Protein AF-X1HR12-F1 (afdb_monomer_lite)

Foldseek 3Di:
DVVVLQVCCVQPPVRPSVPGDPDDDDPDDVVCLVDPAAEAEEAQRPDDLVLVVVLVVLLVVLNDDVVNVSSVCSPRPHYDYDYDPVRNDDDDD

Secondary structure (DSSP, 8-state):
-HHHHHHHHHHHSTT-GGGS-S-----HHHHHTTSS-EEEEE-SSSS-HHHHHHHHHHHHTT---TTSGGGGGGGSS-EEEEE-GGGS-----

pLDDT: mean 92.05, std 4.52, range [62.66, 97.5]

Sequence (93 aa):
HPLTLIQNARTSEGGMVQNIPSQAVTVGPLETWKAEKVSIWHPGYHDNPFGMRLTTFMIAKKITDTSVPMSLLADHPNVQFNFLRSGIGTCVL

Organism: NCBI:txid412755

Structure (mmCIF, N/CA/C/O backbone):
data_AF-X1HR12-F1
#
_entry.id   AF-X1HR12-F1
#
loop_
_atom_site.group_PDB
_atom_site.id
_atom_site.type_symbol
_atom_site.label_atom_id
_atom_site.label_alt_id
_atom_site.label_comp_id
_atom_site.label_asym_id
_atom_site.label_entity_id
_atom_site.label_seq_id
_atom_site.pdbx_PDB_ins_code
_atom_site.Cartn_x
_atom_site.Cartn_y
_atom_site.Cartn_z
_atom_site.occupancy
_atom_site.B_iso_or_equiv
_atom_site.auth_seq_id
_atom_site.auth_comp_id
_atom_site.auth_asym_id
_atom_site.auth_atom_id
_atom_site.pdbx_PDB_model_num
ATOM 1 N N . HIS A 1 1 ? 19.479 4.281 1.869 1.00 88.06 1 HIS A N 1
ATOM 2 C CA . HIS A 1 1 ? 20.426 3.148 1.759 1.00 88.06 1 HIS A CA 1
ATOM 3 C C . HIS A 1 1 ? 20.766 2.932 0.280 1.00 88.06 1 HIS A C 1
ATOM 5 O O . HIS A 1 1 ? 19.841 3.006 -0.524 1.00 88.06 1 HIS A O 1
ATOM 11 N N . PRO A 1 2 ? 22.032 2.689 -0.111 1.00 91.38 2 PRO A N 1
ATOM 12 C CA . PRO A 1 2 ? 22.441 2.612 -1.524 1.00 91.38 2 PRO A CA 1
ATOM 13 C C . PRO A 1 2 ? 21.656 1.595 -2.363 1.00 91.38 2 PRO A C 1
ATOM 15 O O . PRO A 1 2 ? 21.278 1.886 -3.494 1.00 91.38 2 PRO A O 1
ATOM 18 N N . LEU A 1 3 ? 21.329 0.432 -1.787 1.00 94.38 3 LEU A N 1
ATOM 19 C CA . LEU A 1 3 ? 20.553 -0.598 -2.488 1.00 94.38 3 LEU A CA 1
ATOM 20 C C . LEU A 1 3 ? 19.143 -0.118 -2.869 1.00 94.38 3 LEU A C 1
ATOM 22 O O . LEU A 1 3 ? 18.669 -0.430 -3.955 1.00 94.38 3 LEU A O 1
ATOM 26 N N . THR A 1 4 ? 18.506 0.684 -2.014 1.00 91.06 4 THR A N 1
ATOM 27 C CA . THR A 1 4 ? 17.171 1.243 -2.267 1.00 91.06 4 THR A CA 1
ATOM 28 C C . THR A 1 4 ? 17.187 2.193 -3.463 1.00 91.06 4 THR A C 1
ATOM 30 O O . THR A 1 4 ? 16.279 2.160 -4.284 1.00 91.06 4 THR A O 1
ATOM 33 N N . LEU A 1 5 ? 18.247 2.998 -3.607 1.00 94.31 5 LEU A N 1
ATOM 34 C CA . LEU A 1 5 ? 18.393 3.905 -4.749 1.00 94.31 5 LEU A CA 1
ATOM 35 C C . LEU A 1 5 ? 18.546 3.128 -6.059 1.00 94.31 5 LEU A C 1
ATOM 37 O O . LEU A 1 5 ? 17.908 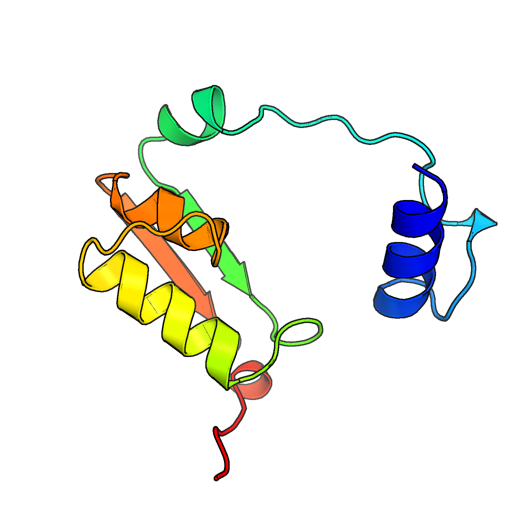3.463 -7.050 1.00 94.31 5 LEU A O 1
ATOM 41 N N . ILE A 1 6 ? 19.338 2.052 -6.049 1.00 94.69 6 ILE A N 1
ATOM 42 C CA . ILE A 1 6 ? 19.535 1.189 -7.222 1.00 94.69 6 ILE A CA 1
ATOM 43 C C . ILE A 1 6 ? 18.240 0.454 -7.593 1.00 94.69 6 ILE A C 1
ATOM 45 O O . ILE A 1 6 ? 17.917 0.345 -8.775 1.00 94.69 6 ILE A O 1
ATOM 49 N N . GLN A 1 7 ? 17.496 -0.047 -6.604 1.00 90.31 7 GLN A N 1
ATOM 50 C CA . GLN A 1 7 ? 16.206 -0.706 -6.830 1.00 90.31 7 GLN A CA 1
ATOM 51 C C . GLN A 1 7 ? 15.199 0.260 -7.460 1.00 90.31 7 GLN A C 1
ATOM 53 O O . GLN A 1 7 ? 14.676 -0.046 -8.530 1.00 90.31 7 GLN A O 1
ATOM 58 N N . ASN A 1 8 ? 15.022 1.448 -6.874 1.00 90.00 8 ASN A N 1
ATOM 59 C CA . ASN A 1 8 ? 14.131 2.478 -7.412 1.00 90.00 8 ASN A CA 1
ATOM 60 C C . ASN A 1 8 ? 14.549 2.922 -8.820 1.00 90.00 8 ASN A C 1
ATOM 62 O O . ASN A 1 8 ? 13.703 3.088 -9.693 1.00 90.00 8 ASN A O 1
ATOM 66 N N . ALA A 1 9 ? 15.853 3.059 -9.080 1.00 92.75 9 ALA A N 1
ATOM 67 C CA . ALA A 1 9 ? 16.347 3.426 -10.405 1.00 92.75 9 ALA A CA 1
ATOM 68 C C . ALA A 1 9 ? 15.947 2.393 -11.464 1.00 92.75 9 ALA A C 1
ATOM 70 O O . ALA A 1 9 ? 15.519 2.763 -12.555 1.00 92.75 9 ALA A O 1
ATOM 71 N N . ARG A 1 10 ? 16.051 1.097 -11.144 1.00 90.44 10 ARG A N 1
ATOM 72 C CA . ARG A 1 10 ? 15.665 0.013 -12.060 1.00 90.44 10 ARG A CA 1
ATOM 73 C C . ARG A 1 10 ? 14.163 -0.036 -12.311 1.00 90.44 10 ARG A C 1
ATOM 75 O O . ARG A 1 10 ? 13.766 -0.314 -13.436 1.00 90.44 10 ARG A O 1
ATOM 82 N N . THR A 1 11 ? 13.346 0.207 -11.290 1.00 85.00 11 THR A N 1
ATOM 83 C CA . THR A 1 11 ? 11.886 0.129 -11.421 1.00 85.00 11 THR A CA 1
ATOM 84 C C . THR A 1 11 ? 11.279 1.380 -12.044 1.00 85.00 11 THR A C 1
ATOM 86 O O . THR A 1 11 ? 10.279 1.261 -12.740 1.00 85.00 11 THR A O 1
ATOM 89 N N . SER A 1 12 ? 11.861 2.561 -11.819 1.00 83.69 12 SER A N 1
ATOM 90 C CA . SER A 1 12 ? 11.200 3.843 -12.112 1.00 83.69 12 SER A CA 1
ATOM 91 C C . SER A 1 12 ? 11.926 4.721 -13.138 1.00 83.69 12 SER A C 1
ATOM 93 O O . SER A 1 12 ? 11.274 5.525 -13.789 1.00 83.69 12 SER A O 1
ATOM 95 N N . GLU A 1 13 ? 13.242 4.564 -13.325 1.00 87.31 13 GLU A N 1
ATOM 96 C CA . GLU A 1 13 ? 14.088 5.495 -14.106 1.00 87.31 13 GLU A CA 1
ATOM 97 C C . GLU A 1 13 ? 15.001 4.774 -15.120 1.00 87.31 13 GLU A C 1
ATOM 99 O O . GLU A 1 13 ? 16.069 5.265 -15.489 1.00 87.31 13 GLU A O 1
ATOM 104 N N . GLY A 1 14 ? 14.647 3.553 -15.538 1.00 86.50 14 GLY A N 1
ATOM 105 C CA . GLY A 1 14 ? 15.425 2.790 -16.528 1.00 86.50 14 GLY A CA 1
ATOM 106 C C . GLY A 1 14 ? 16.878 2.495 -16.117 1.00 86.50 14 GLY A C 1
ATOM 107 O O . GLY A 1 14 ? 17.717 2.210 -16.966 1.00 86.50 14 GLY A O 1
ATOM 108 N N . GLY A 1 15 ? 17.191 2.573 -14.820 1.00 88.38 15 GLY A N 1
ATOM 109 C CA . GLY A 1 15 ? 18.526 2.365 -14.255 1.00 88.38 15 GLY A CA 1
ATOM 110 C C . GLY A 1 15 ? 19.320 3.640 -13.941 1.00 88.38 15 GLY A C 1
ATOM 111 O O . GLY A 1 15 ? 20.428 3.531 -13.413 1.00 88.38 15 GLY A O 1
ATOM 112 N N . MET A 1 16 ? 18.785 4.839 -14.195 1.00 92.56 16 MET A N 1
ATOM 113 C CA . MET A 1 16 ? 19.485 6.107 -13.936 1.00 92.56 16 MET A CA 1
ATOM 114 C C . MET A 1 16 ? 19.445 6.504 -12.451 1.00 92.56 16 MET A C 1
ATOM 116 O O . MET A 1 16 ? 18.584 7.255 -12.004 1.00 92.56 16 MET A O 1
ATOM 120 N N . VAL A 1 17 ? 20.422 6.028 -11.671 1.00 92.50 17 VAL A N 1
ATOM 121 C CA . VAL A 1 17 ? 20.497 6.274 -10.213 1.00 92.50 17 VAL A CA 1
ATOM 122 C C . VAL A 1 17 ? 20.575 7.761 -9.856 1.00 92.50 17 VAL A C 1
ATOM 124 O O . VAL A 1 17 ? 20.050 8.156 -8.821 1.00 92.50 17 VAL A O 1
ATOM 127 N N . GLN A 1 18 ? 21.188 8.592 -10.705 1.00 92.75 18 GLN A N 1
ATOM 128 C CA . GLN A 1 18 ? 21.338 10.027 -10.429 1.00 92.75 18 GLN A CA 1
ATOM 129 C C . GLN A 1 18 ? 20.003 10.786 -10.389 1.00 92.75 18 GLN A C 1
ATOM 131 O O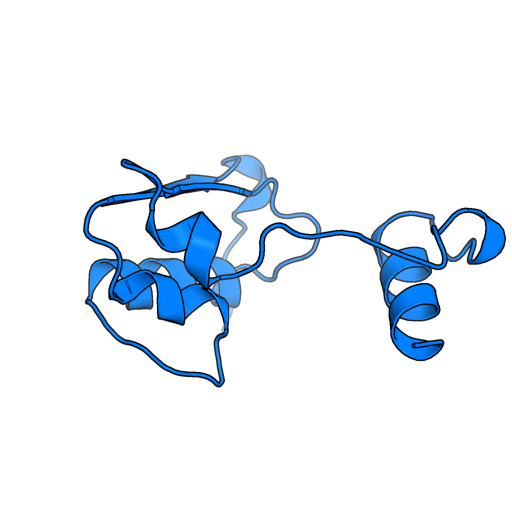 . GLN A 1 18 ? 19.932 11.833 -9.753 1.00 92.75 18 GLN A O 1
ATOM 136 N N . ASN A 1 19 ? 18.951 10.241 -11.008 1.00 94.25 19 ASN A N 1
ATOM 137 C CA . ASN A 1 19 ? 17.618 10.845 -11.007 1.00 94.25 19 ASN A CA 1
ATOM 138 C C . ASN A 1 19 ? 16.804 10.474 -9.761 1.00 94.25 19 ASN A C 1
ATOM 140 O O . ASN A 1 19 ? 15.769 11.083 -9.500 1.00 94.25 19 ASN A O 1
ATOM 144 N N . ILE A 1 20 ? 17.245 9.480 -8.981 1.00 94.50 20 ILE A N 1
ATOM 145 C CA . ILE A 1 20 ? 16.521 9.037 -7.791 1.00 94.50 20 ILE A CA 1
ATOM 146 C C . ILE A 1 20 ? 16.903 9.920 -6.597 1.00 94.50 20 ILE A C 1
ATOM 148 O O . ILE A 1 20 ? 18.083 9.977 -6.236 1.00 94.50 20 ILE A O 1
ATOM 152 N N . PRO A 1 21 ? 15.927 10.552 -5.917 1.00 93.50 21 PRO A N 1
ATOM 153 C CA . PRO A 1 21 ? 16.190 11.287 -4.688 1.00 93.50 21 PRO A CA 1
ATOM 154 C C . PRO A 1 21 ? 16.884 10.401 -3.647 1.00 93.50 21 PRO A C 1
ATOM 156 O O . PRO A 1 21 ? 16.420 9.306 -3.325 1.00 93.50 21 PRO A O 1
ATOM 159 N N . SER A 1 22 ? 17.996 10.882 -3.088 1.00 94.19 22 SER A N 1
ATOM 160 C CA . SER A 1 22 ? 18.780 10.145 -2.084 1.00 94.19 22 SER A CA 1
ATOM 161 C C . SER A 1 22 ? 18.110 10.085 -0.706 1.00 94.19 22 SER A C 1
ATOM 163 O O . SER A 1 22 ? 18.536 9.323 0.168 1.00 94.19 22 SER A O 1
ATOM 165 N N . GLN A 1 23 ? 17.053 10.876 -0.518 1.00 93.81 23 GLN A N 1
ATOM 166 C CA . GLN A 1 23 ? 16.265 10.989 0.698 1.00 93.81 23 GLN A CA 1
ATOM 167 C C . GLN A 1 23 ? 14.774 10.977 0.357 1.00 93.81 23 GLN A C 1
ATOM 169 O O . GLN A 1 23 ? 14.357 11.453 -0.696 1.00 93.81 23 GLN A O 1
ATOM 174 N N . ALA A 1 24 ? 13.976 10.452 1.281 1.00 90.75 24 ALA A N 1
ATOM 175 C CA . ALA A 1 24 ? 12.524 10.483 1.228 1.00 90.75 24 ALA A CA 1
ATOM 176 C C . ALA A 1 24 ? 11.992 10.830 2.620 1.00 90.75 24 ALA A C 1
ATOM 178 O O . ALA A 1 24 ? 12.589 10.455 3.630 1.00 90.75 24 ALA A O 1
ATOM 179 N N . VAL A 1 25 ? 10.862 11.529 2.663 1.00 93.31 25 VAL A N 1
ATOM 180 C CA . VAL A 1 25 ? 10.137 11.842 3.897 1.00 93.31 25 VAL A CA 1
ATOM 181 C C . VAL A 1 25 ? 8.779 11.156 3.821 1.00 93.31 25 VAL A C 1
ATOM 183 O O . VAL A 1 25 ? 8.142 11.148 2.770 1.00 93.31 25 VAL A O 1
ATOM 186 N N . THR A 1 26 ? 8.342 10.556 4.925 1.00 91.06 26 THR A N 1
ATOM 187 C CA . THR A 1 26 ? 7.040 9.893 5.039 1.00 91.06 26 THR A CA 1
ATOM 188 C C . THR A 1 26 ? 6.375 10.291 6.349 1.00 91.06 26 THR A C 1
ATOM 190 O O . THR A 1 26 ? 7.057 10.491 7.351 1.00 91.06 26 THR A O 1
ATOM 193 N N . VAL A 1 27 ? 5.043 10.373 6.346 1.00 90.62 27 VAL A N 1
ATOM 194 C CA . VAL A 1 27 ? 4.242 10.507 7.576 1.00 90.62 27 VAL A CA 1
ATOM 195 C C . VAL A 1 27 ? 4.301 9.234 8.433 1.00 90.62 27 VAL A C 1
ATOM 197 O O . VAL A 1 27 ? 4.058 9.269 9.634 1.00 90.62 27 VAL A O 1
ATOM 200 N N . GLY A 1 28 ? 4.676 8.106 7.823 1.00 88.44 28 GLY A N 1
ATOM 201 C CA . GLY A 1 28 ? 4.823 6.818 8.485 1.00 88.44 28 GLY A CA 1
ATOM 202 C C . GLY A 1 28 ? 3.493 6.122 8.817 1.00 88.44 28 GLY A C 1
ATOM 203 O O . GLY A 1 28 ? 2.408 6.658 8.571 1.00 88.44 28 GLY A O 1
ATOM 204 N N . PRO A 1 29 ? 3.565 4.898 9.371 1.00 86.94 29 PRO A N 1
ATOM 205 C CA . PRO A 1 29 ? 2.385 4.092 9.680 1.00 86.94 29 PRO A CA 1
ATOM 206 C C . PRO A 1 29 ? 1.438 4.771 10.674 1.00 86.94 29 PRO A C 1
ATOM 208 O O . PRO A 1 29 ? 0.256 4.900 10.392 1.00 86.94 29 PRO A O 1
ATOM 211 N N . LEU A 1 30 ? 1.945 5.282 11.800 1.00 90.31 30 LEU A N 1
ATOM 212 C CA . LEU A 1 30 ? 1.095 5.835 12.860 1.00 90.31 30 LEU A CA 1
ATOM 213 C C . LEU A 1 30 ? 0.158 6.941 12.354 1.00 90.31 30 LEU A C 1
ATOM 215 O O . LEU A 1 30 ? -1.026 6.938 12.674 1.00 90.31 30 LEU A O 1
ATOM 219 N N . GLU A 1 31 ? 0.676 7.863 11.545 1.00 93.75 31 GLU A N 1
ATOM 220 C CA . GLU A 1 31 ? -0.136 8.934 10.966 1.00 93.75 31 GLU A CA 1
ATOM 221 C C . GLU A 1 31 ? -1.072 8.416 9.867 1.00 93.75 31 GLU A C 1
ATOM 223 O O . GLU A 1 31 ? -2.210 8.869 9.773 1.00 93.75 31 GLU A O 1
ATOM 228 N N . THR A 1 32 ? -0.649 7.413 9.087 1.00 90.62 32 THR A N 1
ATOM 229 C CA . THR A 1 32 ? -1.505 6.760 8.077 1.00 90.62 32 THR A CA 1
ATOM 230 C C . THR A 1 32 ? -2.761 6.149 8.711 1.00 90.62 32 THR A C 1
ATOM 232 O O . THR A 1 32 ? -3.839 6.235 8.131 1.00 90.62 32 THR A O 1
ATOM 235 N N . TRP A 1 33 ? -2.651 5.592 9.922 1.00 91.69 33 TRP A N 1
ATOM 236 C CA . TRP A 1 33 ? -3.778 4.988 10.648 1.00 91.69 33 TRP A CA 1
ATOM 237 C C . TRP A 1 33 ? -4.792 5.987 11.205 1.00 91.69 33 TRP A C 1
ATOM 239 O O . TRP A 1 33 ? -5.891 5.588 11.580 1.00 91.69 33 TRP A O 1
ATOM 249 N N . LYS A 1 34 ? -4.439 7.273 11.291 1.00 94.62 34 LYS A N 1
ATOM 250 C CA . LYS A 1 34 ? -5.373 8.315 11.741 1.00 94.62 34 LYS A CA 1
ATOM 251 C C . LYS A 1 34 ? -6.325 8.760 10.632 1.00 94.62 34 LYS A C 1
ATOM 253 O O . LYS A 1 34 ? -7.261 9.506 10.907 1.00 94.62 34 LYS A O 1
ATOM 258 N N . ALA A 1 35 ? -6.080 8.352 9.387 1.00 95.62 35 ALA A N 1
ATOM 259 C CA . ALA A 1 35 ? -6.957 8.673 8.275 1.00 95.62 35 ALA A CA 1
ATOM 260 C C . ALA A 1 35 ? -8.323 7.991 8.447 1.00 95.62 35 ALA A C 1
ATOM 262 O O . ALA A 1 35 ? -8.406 6.836 8.838 1.00 95.62 35 ALA A O 1
ATOM 263 N N . GLU A 1 36 ? -9.410 8.669 8.080 1.00 97.19 36 GLU A N 1
ATOM 264 C CA . GLU A 1 36 ? -10.741 8.039 8.059 1.00 97.19 36 GLU A CA 1
ATOM 265 C C . GLU A 1 36 ? -10.797 6.865 7.063 1.00 97.19 36 GLU A C 1
ATOM 267 O O . GLU A 1 36 ? -11.516 5.883 7.258 1.00 97.19 36 GLU A O 1
ATOM 272 N N . LYS A 1 37 ? -10.024 6.965 5.977 1.00 96.75 37 LYS A N 1
ATOM 273 C CA . LYS A 1 37 ? -9.950 5.973 4.910 1.00 96.75 37 LYS A CA 1
ATOM 274 C C . LYS A 1 37 ? -8.556 5.921 4.310 1.00 96.75 37 LYS A C 1
ATOM 276 O O . LYS A 1 37 ? -7.996 6.951 3.939 1.00 96.75 37 LYS A O 1
ATOM 281 N N . VAL A 1 38 ? -8.061 4.707 4.090 1.00 95.62 38 VAL A N 1
ATOM 282 C CA . VAL A 1 38 ? -6.841 4.462 3.315 1.00 95.62 38 VAL A CA 1
ATOM 283 C C . VAL A 1 38 ? -7.236 4.014 1.907 1.00 95.62 38 VAL A C 1
ATOM 285 O O . VAL A 1 38 ? -7.748 2.912 1.711 1.00 95.62 38 VAL A O 1
ATOM 288 N N . SER A 1 39 ? -7.032 4.885 0.914 1.00 95.81 39 SER A N 1
ATOM 289 C CA . SER A 1 39 ? -7.297 4.585 -0.500 1.00 95.81 39 SER A CA 1
ATOM 290 C C . SER A 1 39 ? -5.995 4.306 -1.241 1.00 95.81 39 SER A C 1
ATOM 292 O O . SER A 1 39 ? -5.184 5.207 -1.438 1.00 95.81 39 SER A O 1
ATOM 294 N N . ILE A 1 40 ? -5.822 3.075 -1.709 1.00 92.94 40 ILE A N 1
ATOM 295 C CA . ILE A 1 40 ? -4.621 2.617 -2.410 1.00 92.94 40 ILE A CA 1
ATOM 296 C C . ILE A 1 40 ? -4.930 2.511 -3.898 1.00 92.94 40 ILE A C 1
ATOM 298 O O . ILE A 1 40 ? -5.948 1.942 -4.292 1.00 92.94 40 ILE A O 1
ATOM 302 N N . TRP A 1 41 ? -4.050 3.070 -4.725 1.00 93.75 41 TRP A N 1
ATOM 303 C CA . TRP A 1 41 ? -4.179 3.087 -6.179 1.00 93.75 41 TRP A CA 1
ATOM 304 C C . TRP A 1 41 ? -3.009 2.349 -6.800 1.00 93.75 41 TRP A C 1
ATOM 306 O O . TRP A 1 41 ? -1.855 2.683 -6.541 1.00 93.75 41 TRP A O 1
ATOM 316 N N . HIS A 1 42 ? -3.315 1.334 -7.602 1.00 91.75 42 HIS A N 1
ATOM 317 C CA . HIS A 1 42 ? -2.311 0.414 -8.099 1.00 91.75 42 HIS A CA 1
ATOM 318 C C . HIS A 1 42 ? -2.423 0.218 -9.624 1.00 91.75 42 HIS A C 1
ATOM 320 O O . HIS A 1 42 ? -3.393 -0.385 -10.095 1.00 91.75 42 HIS A O 1
ATOM 326 N N . PRO A 1 43 ? -1.452 0.717 -10.418 1.00 92.50 43 PRO A N 1
ATOM 327 C CA . PRO A 1 43 ? -1.478 0.608 -11.877 1.00 92.50 43 PRO A CA 1
ATOM 328 C C . PRO A 1 43 ? -0.954 -0.736 -12.410 1.00 92.50 43 PRO A C 1
ATOM 330 O O . PRO A 1 43 ? -1.170 -1.026 -13.581 1.00 92.50 43 PRO A O 1
ATOM 333 N N . GLY A 1 44 ? -0.298 -1.556 -11.577 1.00 88.81 44 GLY A N 1
ATOM 334 C CA . GLY A 1 44 ? 0.152 -2.908 -11.939 1.00 88.81 44 GLY A CA 1
ATOM 335 C C . GLY A 1 44 ? 1.526 -2.994 -12.613 1.00 88.81 44 GLY A C 1
ATOM 336 O O . GLY A 1 44 ? 1.825 -4.005 -13.236 1.00 88.81 44 GLY A O 1
ATOM 337 N N . TYR A 1 45 ? 2.364 -1.953 -12.524 1.00 84.31 45 TYR A N 1
ATOM 338 C CA . TYR A 1 45 ? 3.687 -1.941 -13.173 1.00 84.31 45 TYR A CA 1
ATOM 339 C C . TYR A 1 45 ? 4.798 -2.632 -12.379 1.00 84.31 45 TYR A C 1
ATOM 341 O O . TYR A 1 45 ? 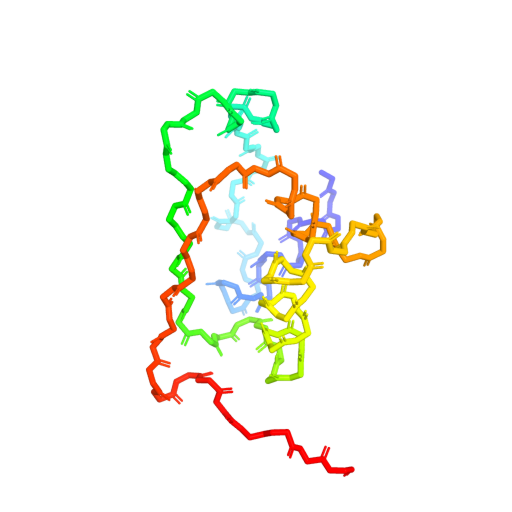5.730 -3.167 -12.976 1.00 84.31 45 TYR A O 1
ATOM 349 N N . HIS A 1 46 ? 4.742 -2.585 -11.047 1.00 80.19 46 HIS A N 1
ATOM 350 C CA . HIS A 1 46 ? 5.856 -3.013 -10.189 1.00 80.19 46 HIS A CA 1
ATOM 351 C C . HIS A 1 46 ? 5.525 -4.223 -9.315 1.00 80.19 46 HIS A C 1
ATOM 353 O O . HIS A 1 46 ? 6.431 -4.839 -8.759 1.00 80.19 46 HIS A O 1
ATOM 359 N N . ASP A 1 47 ? 4.251 -4.603 -9.245 1.00 86.88 47 ASP A N 1
ATOM 360 C CA . ASP A 1 47 ? 3.781 -5.734 -8.460 1.00 86.88 47 ASP A CA 1
ATOM 361 C C . ASP A 1 47 ? 3.343 -6.886 -9.357 1.00 86.88 47 ASP A C 1
ATOM 363 O O . ASP A 1 47 ? 2.804 -6.704 -10.448 1.00 86.88 47 ASP A O 1
ATOM 367 N N . ASN A 1 48 ? 3.553 -8.108 -8.874 1.00 89.69 48 ASN A N 1
ATOM 368 C CA . ASN A 1 48 ? 3.127 -9.298 -9.597 1.00 89.69 48 ASN A CA 1
ATOM 369 C C . ASN A 1 48 ? 1.620 -9.580 -9.376 1.00 89.69 48 ASN A C 1
ATOM 371 O O . ASN A 1 48 ? 1.079 -9.261 -8.308 1.00 89.69 48 ASN A O 1
ATOM 375 N N . PRO A 1 49 ? 0.930 -10.235 -10.33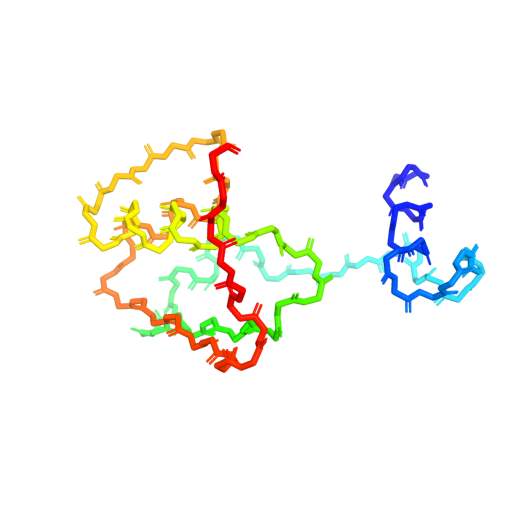8 1.00 93.31 49 PRO A N 1
ATOM 376 C CA . PRO A 1 49 ? -0.505 -10.522 -10.245 1.00 93.31 49 PRO A CA 1
ATOM 377 C C . PRO A 1 49 ? -0.944 -11.265 -8.976 1.00 93.31 49 PRO A C 1
ATOM 379 O O . PRO A 1 49 ? -2.056 -11.037 -8.489 1.00 93.31 49 PRO A O 1
ATOM 382 N N . PHE A 1 50 ? -0.098 -12.151 -8.441 1.00 93.56 50 PHE A N 1
ATOM 383 C CA . PHE A 1 50 ? -0.391 -12.905 -7.224 1.00 93.56 50 PHE A CA 1
ATOM 384 C C . PHE A 1 50 ? -0.298 -12.022 -5.974 1.00 93.56 50 PHE A C 1
ATOM 386 O O . PHE A 1 50 ? -1.242 -11.988 -5.190 1.00 93.56 50 PHE A O 1
ATOM 393 N N . GLY A 1 51 ? 0.774 -11.241 -5.824 1.00 92.19 51 GLY A N 1
ATOM 394 C CA . GLY A 1 51 ? 1.002 -10.358 -4.676 1.00 92.19 51 GLY A CA 1
ATOM 395 C C . GLY A 1 51 ? -0.099 -9.311 -4.491 1.00 92.19 51 GLY A C 1
ATOM 396 O O . GLY A 1 51 ? -0.578 -9.116 -3.371 1.00 92.19 51 GLY A O 1
ATOM 397 N N . MET A 1 52 ? -0.582 -8.712 -5.588 1.00 93.69 52 MET A N 1
ATOM 398 C CA . MET A 1 52 ? -1.723 -7.784 -5.554 1.00 93.69 52 MET A CA 1
ATOM 399 C C . MET A 1 52 ? -2.990 -8.441 -4.983 1.00 93.69 52 MET A C 1
ATOM 401 O O . MET A 1 52 ? -3.679 -7.863 -4.136 1.00 93.69 52 MET A O 1
ATOM 405 N N . ARG A 1 53 ? -3.295 -9.670 -5.420 1.00 93.50 53 ARG A N 1
ATOM 406 C CA . ARG A 1 53 ? -4.479 -10.423 -4.972 1.00 93.50 53 ARG A CA 1
ATOM 407 C C . ARG A 1 53 ? -4.331 -10.926 -3.547 1.00 93.50 53 ARG A C 1
ATOM 409 O O . ARG A 1 53 ? -5.273 -10.787 -2.774 1.00 93.50 53 ARG A O 1
ATOM 416 N N . LEU A 1 54 ? -3.163 -11.463 -3.199 1.00 94.69 54 LEU A N 1
ATOM 417 C CA . LEU A 1 54 ? -2.866 -11.953 -1.859 1.00 94.69 54 LEU A CA 1
ATOM 418 C C . LEU A 1 54 ? -3.013 -10.828 -0.833 1.00 94.69 54 LEU A C 1
ATOM 420 O O . LEU A 1 54 ? -3.758 -10.981 0.127 1.00 94.69 54 LEU A O 1
ATOM 424 N N . THR A 1 55 ? -2.394 -9.672 -1.081 1.00 94.44 55 THR A N 1
ATOM 425 C CA . THR A 1 55 ? -2.479 -8.514 -0.178 1.00 94.44 55 THR A CA 1
ATOM 426 C C . THR A 1 55 ? -3.924 -8.044 -0.003 1.00 94.44 55 THR A C 1
ATOM 428 O O . THR A 1 55 ? -4.389 -7.854 1.120 1.00 94.44 55 THR A O 1
ATOM 431 N N . THR A 1 56 ? -4.669 -7.914 -1.107 1.00 94.69 56 THR A N 1
ATOM 432 C CA . THR A 1 56 ? -6.084 -7.506 -1.063 1.00 94.69 56 THR A CA 1
ATOM 433 C C . THR A 1 56 ? -6.937 -8.522 -0.298 1.00 94.69 56 THR A C 1
ATOM 435 O O . THR A 1 56 ? -7.794 -8.138 0.497 1.00 94.69 56 THR A O 1
ATOM 438 N N . PHE A 1 57 ? -6.690 -9.819 -0.504 1.00 95.69 57 PHE A N 1
ATOM 439 C CA . PHE A 1 57 ? -7.372 -10.898 0.204 1.00 95.69 57 PHE A CA 1
ATOM 440 C C . PHE A 1 57 ? -7.082 -10.865 1.706 1.00 95.69 57 PHE A C 1
ATOM 442 O O . PHE A 1 57 ? -8.018 -10.939 2.500 1.00 95.69 57 PHE A O 1
ATOM 449 N N . MET A 1 58 ? -5.815 -10.710 2.095 1.00 97.50 58 MET A N 1
ATOM 450 C CA . MET A 1 58 ? -5.403 -10.640 3.498 1.00 97.50 58 MET A CA 1
ATOM 451 C C . MET A 1 58 ? -6.086 -9.478 4.220 1.00 97.50 58 MET A C 1
ATOM 453 O O . MET A 1 58 ? -6.689 -9.685 5.269 1.00 97.50 58 MET A O 1
ATOM 457 N N . ILE A 1 59 ? -6.117 -8.291 3.611 1.00 95.06 59 ILE A N 1
ATOM 458 C CA . ILE A 1 59 ? -6.794 -7.117 4.183 1.00 95.06 59 ILE A CA 1
ATOM 459 C C . ILE A 1 59 ? -8.307 -7.348 4.285 1.00 95.06 59 ILE A C 1
ATOM 461 O O . ILE A 1 59 ? -8.893 -7.136 5.344 1.00 95.06 59 ILE A O 1
ATOM 465 N N . ALA A 1 60 ? -8.944 -7.870 3.232 1.00 94.94 60 ALA A N 1
ATOM 466 C CA . ALA A 1 60 ? -10.379 -8.170 3.242 1.00 94.94 60 ALA A CA 1
ATOM 467 C C . ALA A 1 60 ? -10.771 -9.236 4.284 1.00 94.94 60 ALA A C 1
ATOM 469 O O . ALA A 1 60 ? -11.913 -9.266 4.746 1.00 94.94 60 ALA A O 1
ATOM 470 N N . LYS A 1 61 ? -9.839 -10.125 4.645 1.00 97.31 61 LYS A N 1
ATOM 471 C CA . LYS A 1 61 ? -10.027 -11.181 5.648 1.00 97.31 61 LYS A CA 1
ATOM 472 C C . LYS A 1 61 ? -9.465 -10.843 7.024 1.00 97.31 61 LYS A C 1
ATOM 474 O O . LYS A 1 61 ? -9.551 -11.694 7.904 1.00 97.31 61 LYS A O 1
ATOM 479 N N . LYS A 1 62 ? -8.967 -9.621 7.228 1.00 95.62 62 LYS A N 1
ATOM 480 C CA . LYS A 1 62 ? -8.344 -9.182 8.483 1.00 95.62 62 LYS A CA 1
ATOM 481 C C . LYS A 1 62 ? -7.175 -10.081 8.919 1.00 95.62 62 LYS A C 1
ATOM 483 O O . LYS A 1 62 ? -7.073 -10.468 10.078 1.00 95.62 62 LYS A O 1
ATOM 488 N N . ILE A 1 63 ? -6.337 -10.472 7.962 1.00 97.31 63 ILE A N 1
ATOM 489 C CA . ILE A 1 63 ? -5.142 -11.289 8.187 1.00 97.31 63 ILE A CA 1
ATOM 490 C C . ILE A 1 63 ? -3.924 -10.371 8.131 1.00 97.31 63 ILE A C 1
ATOM 492 O O . ILE A 1 63 ? -3.573 -9.865 7.065 1.00 97.31 63 ILE A O 1
ATOM 496 N N . THR A 1 64 ? -3.277 -10.201 9.277 1.00 95.88 64 THR A N 1
ATOM 497 C CA . THR A 1 64 ? -2.092 -9.358 9.455 1.00 95.88 64 THR A CA 1
ATOM 498 C C . THR A 1 64 ? -0.831 -10.229 9.465 1.00 95.88 64 THR A C 1
ATOM 500 O O . THR A 1 64 ? -0.722 -11.129 10.294 1.00 95.88 64 THR A O 1
ATOM 503 N N . ASP A 1 65 ? 0.134 -9.963 8.577 1.00 95.25 65 ASP A N 1
ATOM 504 C CA . ASP A 1 65 ? 1.440 -10.644 8.539 1.00 95.25 65 ASP A CA 1
ATOM 505 C C . ASP A 1 65 ? 2.558 -9.677 8.112 1.00 95.25 65 ASP A C 1
ATOM 507 O O . ASP A 1 65 ? 2.486 -9.019 7.072 1.00 95.25 65 ASP A O 1
ATOM 511 N N . THR A 1 66 ? 3.634 -9.598 8.893 1.00 90.56 66 THR A N 1
ATOM 512 C CA . THR A 1 66 ? 4.759 -8.688 8.617 1.00 90.56 66 THR A CA 1
ATOM 513 C C . THR A 1 66 ? 5.567 -9.073 7.375 1.00 90.56 66 THR A C 1
ATOM 515 O O . THR A 1 66 ? 6.246 -8.219 6.804 1.00 90.56 66 THR A O 1
ATOM 518 N N . SER A 1 67 ? 5.456 -10.318 6.907 1.00 92.69 67 SER A N 1
ATOM 519 C CA . SER A 1 67 ? 6.066 -10.803 5.661 1.00 92.69 67 SER A CA 1
ATOM 520 C C . SER A 1 67 ? 5.396 -10.210 4.416 1.00 92.69 67 SER A C 1
ATOM 522 O O . SER A 1 67 ? 6.002 -10.172 3.346 1.00 92.69 67 SER A O 1
ATOM 524 N N . VAL A 1 68 ? 4.160 -9.713 4.550 1.00 91.75 68 VAL A N 1
ATOM 525 C CA . VAL A 1 68 ? 3.432 -8.957 3.522 1.00 91.75 68 VAL A CA 1
ATOM 526 C C . VAL A 1 68 ? 3.121 -7.573 4.104 1.00 91.75 68 VAL A C 1
ATOM 528 O O . VAL A 1 68 ? 2.038 -7.376 4.650 1.00 91.75 68 VAL A O 1
ATOM 531 N N . PRO A 1 69 ? 4.031 -6.584 4.011 1.00 88.19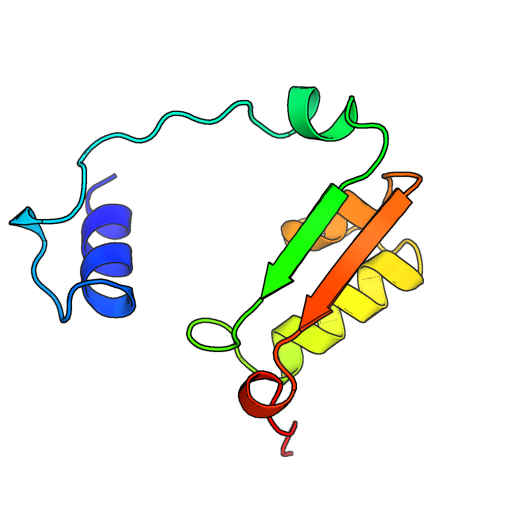 69 PRO A N 1
ATOM 532 C CA . PRO A 1 69 ? 3.951 -5.350 4.805 1.00 88.19 69 PRO A CA 1
ATOM 533 C C . PRO A 1 69 ? 2.644 -4.560 4.663 1.00 88.19 69 PRO A C 1
ATOM 535 O O . PRO A 1 69 ? 2.158 -3.973 5.625 1.00 88.19 69 PRO A O 1
ATOM 538 N N . MET A 1 70 ? 2.035 -4.568 3.475 1.00 91.19 70 MET A N 1
ATOM 539 C CA . MET A 1 70 ? 0.756 -3.891 3.244 1.00 91.19 70 MET A CA 1
ATOM 540 C C . MET A 1 70 ? -0.422 -4.581 3.945 1.00 91.19 70 MET A C 1
ATOM 542 O O . MET A 1 70 ? -1.423 -3.923 4.218 1.00 91.19 70 MET A O 1
ATOM 546 N N . SER A 1 71 ? -0.305 -5.871 4.281 1.00 93.50 71 SER A N 1
ATOM 547 C CA . SER A 1 71 ? -1.333 -6.600 5.032 1.00 93.50 71 SER A CA 1
ATOM 548 C C . SER A 1 71 ? -1.544 -6.042 6.437 1.00 93.50 71 SER A C 1
ATOM 550 O O . SER A 1 71 ? -2.614 -6.239 6.987 1.00 93.50 71 SER A O 1
ATOM 552 N N . LEU A 1 72 ? -0.600 -5.266 6.988 1.00 93.12 72 LEU A N 1
ATOM 553 C CA . LEU A 1 72 ? -0.783 -4.581 8.272 1.00 93.12 72 LEU A CA 1
ATOM 554 C C . LEU A 1 72 ? -1.992 -3.632 8.270 1.00 93.12 72 LEU A C 1
ATOM 556 O O . LEU A 1 72 ? -2.612 -3.412 9.304 1.00 93.12 72 LEU A O 1
ATOM 560 N N . LEU A 1 73 ? -2.392 -3.127 7.100 1.00 94.19 73 LEU A N 1
ATOM 561 C CA . LEU A 1 73 ? -3.605 -2.321 6.951 1.00 94.19 73 LEU A CA 1
ATOM 562 C C . LEU A 1 73 ? -4.902 -3.120 7.173 1.00 94.19 73 LEU A C 1
ATOM 564 O O . LEU A 1 73 ? -5.971 -2.520 7.220 1.00 94.19 73 LEU A O 1
ATOM 568 N N . ALA A 1 74 ? -4.833 -4.445 7.333 1.00 94.50 74 ALA A N 1
ATOM 569 C CA . ALA A 1 74 ? -5.949 -5.301 7.735 1.00 94.50 74 ALA A CA 1
ATOM 570 C C . ALA A 1 74 ? -6.618 -4.849 9.047 1.00 94.50 74 ALA A C 1
ATOM 572 O O . ALA A 1 74 ? -7.819 -5.059 9.226 1.00 94.50 74 ALA A O 1
ATOM 573 N N . ASP A 1 75 ? -5.856 -4.193 9.927 1.00 93.25 75 ASP A N 1
ATOM 574 C CA . ASP A 1 75 ? -6.338 -3.660 11.204 1.00 93.25 75 ASP A CA 1
ATOM 575 C C . ASP A 1 75 ? -6.935 -2.244 11.089 1.00 93.25 75 ASP A C 1
ATOM 577 O O . ASP A 1 75 ? -7.449 -1.698 12.066 1.00 93.25 75 ASP A O 1
ATOM 581 N N . HIS A 1 76 ? -6.900 -1.627 9.903 1.00 95.44 76 HIS A N 1
ATOM 582 C CA . HIS A 1 76 ? -7.544 -0.339 9.659 1.00 95.44 76 HIS A CA 1
ATOM 583 C C . HIS A 1 76 ? -9.034 -0.536 9.312 1.00 95.44 76 HIS A C 1
ATOM 585 O O . HIS A 1 76 ? -9.366 -1.371 8.467 1.00 95.44 76 HIS A O 1
ATOM 591 N N . PRO A 1 77 ? -9.967 0.242 9.897 1.00 94.62 77 PRO A N 1
ATOM 592 C CA . PRO A 1 77 ? -11.405 0.001 9.735 1.00 94.62 77 PRO A CA 1
ATOM 593 C C . PRO A 1 77 ? -11.931 0.231 8.309 1.00 94.62 77 PRO A C 1
ATOM 595 O O . PRO A 1 77 ? -12.989 -0.288 7.958 1.00 94.62 77 PRO A O 1
ATOM 598 N N . ASN A 1 78 ? -11.223 1.014 7.490 1.00 96.25 78 ASN A N 1
ATOM 599 C CA . ASN A 1 78 ? -11.684 1.430 6.165 1.00 96.25 78 ASN A CA 1
ATOM 600 C C . ASN A 1 78 ? -10.527 1.512 5.158 1.00 96.25 78 ASN A C 1
ATOM 602 O O . ASN A 1 78 ? -9.809 2.513 5.090 1.00 96.25 78 ASN A O 1
ATOM 606 N N . VAL A 1 79 ? -10.326 0.443 4.389 1.00 96.19 79 VAL A N 1
ATOM 607 C CA . VAL A 1 79 ? -9.282 0.349 3.358 1.00 96.19 79 VAL A CA 1
ATOM 608 C C . VAL A 1 79 ? -9.921 0.009 2.019 1.00 96.19 79 VAL A C 1
ATOM 610 O O . VAL A 1 79 ? -10.749 -0.895 1.933 1.00 96.19 79 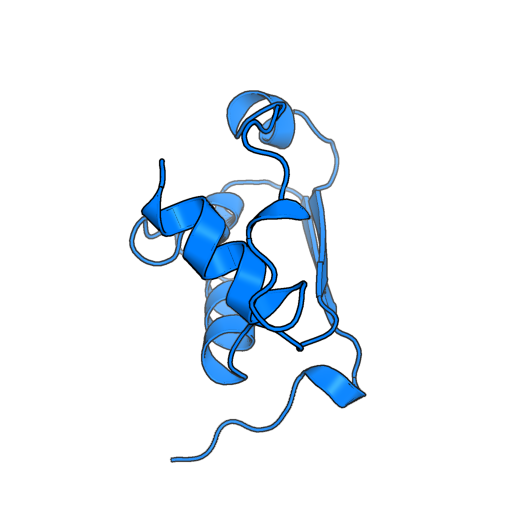VAL A O 1
ATOM 613 N N . GLN A 1 80 ? -9.520 0.713 0.961 1.00 95.06 80 GLN A N 1
ATOM 614 C CA . GLN A 1 80 ? -9.965 0.443 -0.404 1.00 95.06 80 GLN A CA 1
ATOM 615 C C . GLN A 1 80 ? -8.771 0.321 -1.346 1.00 95.06 80 GLN A C 1
ATOM 617 O O . GLN A 1 80 ? -7.964 1.242 -1.452 1.00 95.06 80 GLN A O 1
ATOM 622 N N . PHE A 1 81 ? -8.714 -0.784 -2.089 1.00 92.75 81 PHE A N 1
ATOM 623 C CA . PHE A 1 81 ? -7.805 -0.945 -3.221 1.00 92.75 81 PHE A CA 1
ATOM 624 C C . PHE A 1 81 ? -8.509 -0.602 -4.529 1.00 92.75 81 PHE A C 1
ATOM 626 O O . PHE A 1 81 ? -9.619 -1.064 -4.792 1.00 92.75 81 PHE A O 1
ATOM 633 N N . ASN A 1 82 ? -7.828 0.169 -5.369 1.00 95.06 82 ASN A N 1
ATOM 634 C CA . ASN A 1 82 ? -8.249 0.509 -6.718 1.00 95.06 82 ASN A CA 1
ATOM 635 C C . ASN A 1 82 ? -7.184 0.005 -7.687 1.00 95.06 82 ASN A C 1
ATOM 637 O O . ASN A 1 82 ? -6.058 0.505 -7.698 1.00 95.06 82 ASN A O 1
ATOM 641 N N . PHE A 1 83 ? -7.545 -0.985 -8.498 1.00 94.44 83 PHE A N 1
ATOM 642 C CA . PHE A 1 83 ? -6.664 -1.532 -9.521 1.00 94.44 83 PHE A CA 1
ATOM 643 C C . PHE A 1 83 ? -7.023 -0.969 -10.887 1.00 94.44 83 PHE A C 1
ATOM 645 O O . PHE A 1 83 ? -8.194 -0.956 -11.277 1.00 94.44 83 PHE A O 1
ATOM 652 N N . LEU A 1 84 ? -6.007 -0.582 -11.656 1.00 94.88 84 LEU A N 1
ATOM 653 C CA . LEU A 1 84 ? -6.188 -0.423 -13.091 1.00 94.88 84 LEU A CA 1
ATOM 654 C C . LEU A 1 84 ? -6.467 -1.805 -13.691 1.00 94.88 84 LEU A C 1
ATOM 656 O O . LEU A 1 84 ? -5.643 -2.713 -13.591 1.00 94.88 84 LEU A O 1
ATOM 660 N N . ARG A 1 85 ? -7.630 -1.972 -14.330 1.00 93.44 85 ARG A N 1
ATOM 661 C CA . ARG A 1 85 ? -8.077 -3.279 -14.840 1.00 93.44 85 ARG A CA 1
ATOM 662 C C . ARG A 1 85 ? -7.064 -3.935 -15.780 1.00 93.44 85 ARG A C 1
ATOM 664 O O . ARG A 1 85 ? -6.874 -5.142 -15.698 1.00 93.44 85 ARG A O 1
ATOM 671 N N . SER A 1 86 ? -6.421 -3.167 -16.658 1.00 93.62 86 SER A N 1
ATOM 672 C CA . SER A 1 86 ? -5.397 -3.692 -17.570 1.00 93.62 86 SER A CA 1
ATOM 673 C C . SER A 1 86 ? -4.120 -4.136 -16.849 1.00 93.62 86 SER A C 1
ATOM 675 O O . SER A 1 86 ? -3.415 -4.997 -17.363 1.00 93.62 86 SER A O 1
ATOM 677 N N . GLY A 1 87 ? -3.839 -3.593 -15.662 1.00 91.25 87 GLY A N 1
ATOM 678 C CA . GLY A 1 87 ? -2.638 -3.880 -14.878 1.00 91.25 87 GLY A CA 1
ATOM 679 C C . GLY A 1 87 ? -2.771 -5.034 -13.884 1.00 91.25 87 GLY A C 1
ATOM 680 O O . GLY A 1 87 ? -1.765 -5.493 -13.360 1.00 91.25 87 GLY A O 1
ATOM 681 N N . ILE A 1 88 ? -3.979 -5.547 -13.615 1.00 90.81 88 ILE A N 1
ATOM 682 C CA . ILE A 1 88 ? -4.166 -6.610 -12.606 1.00 90.81 88 ILE A CA 1
ATOM 683 C C . ILE A 1 88 ? -3.581 -7.970 -13.041 1.00 90.81 88 ILE A C 1
ATOM 685 O O . ILE A 1 88 ? -3.300 -8.827 -12.197 1.00 90.81 88 ILE A O 1
ATOM 689 N N . GLY A 1 89 ? -3.422 -8.183 -14.352 1.00 91.00 89 GLY A N 1
ATOM 690 C CA . GLY A 1 89 ? -2.875 -9.406 -14.947 1.00 91.00 89 GLY A CA 1
ATOM 691 C C . GLY A 1 89 ? -3.631 -10.690 -14.580 1.00 91.00 89 GLY A C 1
ATOM 692 O O . GLY A 1 89 ? -4.738 -10.662 -14.032 1.00 91.00 89 GLY A O 1
ATOM 693 N N . THR A 1 90 ? -3.015 -11.837 -14.862 1.00 91.50 90 THR A N 1
ATOM 694 C CA . THR A 1 90 ? -3.533 -13.178 -14.545 1.00 91.50 90 THR A CA 1
ATOM 695 C C . THR A 1 90 ? -2.531 -13.943 -13.692 1.00 91.50 90 THR A C 1
ATOM 697 O O . THR A 1 90 ? -1.334 -13.915 -13.971 1.00 91.50 90 THR A O 1
ATOM 700 N N . CYS A 1 91 ? -3.007 -14.644 -12.665 1.00 91.19 91 CYS A N 1
ATOM 701 C CA . CYS A 1 91 ? -2.183 -15.623 -11.964 1.00 91.19 91 CYS A CA 1
ATOM 702 C C . CYS A 1 91 ? -2.094 -16.880 -12.828 1.00 91.19 91 CYS A C 1
ATOM 704 O O . CYS A 1 91 ? -3.126 -17.431 -13.207 1.00 91.19 91 CYS A O 1
ATOM 706 N N . VAL A 1 92 ? -0.876 -17.299 -13.144 1.00 83.06 92 VAL A N 1
ATOM 707 C CA . VAL A 1 92 ? -0.597 -18.568 -13.820 1.00 83.06 92 VAL A CA 1
ATOM 708 C C . VAL A 1 92 ? 0.032 -19.529 -12.814 1.00 83.06 92 VAL A C 1
ATOM 710 O O . VAL A 1 92 ? 0.624 -19.075 -11.832 1.00 83.06 92 VAL A O 1
ATOM 713 N N . LEU A 1 93 ? -0.187 -20.827 -13.031 1.00 62.66 93 LEU A N 1
ATOM 714 C CA . LEU A 1 93 ? 0.412 -21.913 -12.251 1.00 62.66 93 LEU A CA 1
ATOM 715 C C . LEU A 1 93 ? 1.906 -22.051 -12.552 1.00 62.66 93 LEU A C 1
ATOM 717 O O . LEU A 1 93 ? 2.283 -21.811 -13.722 1.00 62.66 93 LEU A O 1
#

Radius of gyration: 15.17 Å; chains: 1; bounding box: 34×34×30 Å